Protein AF-A0A936UNF9-F1 (afdb_monomer_lite)

Radius of gyration: 16.76 Å; chains: 1; bounding box: 56×37×36 Å

Structure (mmCIF, N/CA/C/O backbone):
data_AF-A0A936UNF9-F1
#
_entry.id   AF-A0A936UNF9-F1
#
loop_
_atom_site.group_PDB
_atom_site.id
_atom_site.type_symbol
_atom_site.label_atom_id
_atom_site.label_alt_id
_atom_site.label_comp_id
_atom_site.label_asym_id
_atom_site.label_entity_id
_atom_site.label_seq_id
_atom_site.pdbx_PDB_ins_code
_atom_site.Cartn_x
_atom_site.Cartn_y
_atom_site.Cartn_z
_atom_site.occupancy
_atom_site.B_iso_or_equiv
_atom_site.auth_seq_id
_atom_site.auth_comp_id
_atom_site.auth_asym_id
_atom_site.auth_atom_id
_atom_site.pdbx_PDB_model_num
ATOM 1 N N . MET A 1 1 ? -44.607 -16.676 -13.321 1.00 36.47 1 MET A N 1
ATOM 2 C CA . MET A 1 1 ? -43.401 -17.291 -12.731 1.00 36.47 1 MET A CA 1
ATOM 3 C C . MET A 1 1 ? -42.374 -16.184 -12.638 1.00 36.47 1 MET A C 1
ATOM 5 O O . MET A 1 1 ? -42.034 -15.610 -13.661 1.00 36.47 1 MET A O 1
ATOM 9 N N . ASN A 1 2 ? -42.073 -15.765 -11.412 1.00 35.56 2 ASN A N 1
ATOM 10 C CA . ASN A 1 2 ? -41.260 -14.598 -11.092 1.00 35.56 2 ASN A CA 1
ATOM 11 C C . ASN A 1 2 ? -39.885 -15.123 -10.673 1.00 35.56 2 ASN A C 1
ATOM 13 O O . ASN A 1 2 ? -39.757 -15.653 -9.570 1.00 35.56 2 ASN A O 1
ATOM 17 N N . GLU A 1 3 ? -38.903 -15.076 -11.568 1.00 39.69 3 GLU A N 1
ATOM 18 C CA . GLU A 1 3 ? -37.528 -15.398 -11.199 1.00 39.69 3 GLU A CA 1
ATOM 19 C C . GLU A 1 3 ? -36.875 -14.143 -10.625 1.00 39.69 3 GLU A C 1
ATOM 21 O O . GLU A 1 3 ? -36.685 -13.134 -11.303 1.00 39.69 3 GLU A O 1
ATOM 26 N N . ASN A 1 4 ? -36.593 -14.218 -9.325 1.00 41.56 4 ASN A N 1
ATOM 27 C CA . ASN A 1 4 ? -35.860 -13.226 -8.560 1.00 41.56 4 ASN A CA 1
ATOM 28 C C . ASN A 1 4 ? -34.492 -12.979 -9.201 1.00 41.56 4 ASN A C 1
ATOM 30 O O . ASN A 1 4 ? -33.540 -13.731 -8.995 1.00 41.56 4 ASN A O 1
ATOM 34 N N . ASN A 1 5 ? -34.386 -11.880 -9.939 1.00 42.81 5 ASN A N 1
ATOM 35 C CA . ASN A 1 5 ? -33.130 -11.340 -10.440 1.00 42.81 5 ASN A CA 1
ATOM 36 C C . ASN A 1 5 ? -32.371 -10.620 -9.305 1.00 42.81 5 ASN A C 1
ATOM 38 O O . ASN A 1 5 ? -32.138 -9.415 -9.355 1.00 42.81 5 ASN A O 1
ATOM 42 N N . SER A 1 6 ? -32.064 -11.343 -8.223 1.00 43.09 6 SER A N 1
ATOM 43 C CA . SER A 1 6 ? -31.492 -10.789 -6.986 1.00 43.09 6 SER A CA 1
ATOM 44 C C . SER A 1 6 ? -30.060 -11.244 -6.701 1.00 43.09 6 SER A C 1
ATOM 46 O O . SER A 1 6 ? -29.648 -11.207 -5.549 1.00 43.09 6 SER A O 1
ATOM 48 N N . ASN A 1 7 ? -29.290 -11.655 -7.716 1.00 42.62 7 ASN A N 1
ATOM 49 C CA . ASN A 1 7 ? -27.916 -12.147 -7.527 1.00 42.62 7 ASN A CA 1
ATOM 50 C C . ASN A 1 7 ? -26.852 -11.414 -8.363 1.00 42.62 7 ASN A C 1
ATOM 52 O O . ASN A 1 7 ? -25.769 -11.945 -8.576 1.00 42.62 7 ASN A O 1
ATOM 56 N N . PHE A 1 8 ? -27.111 -10.169 -8.776 1.00 36.16 8 PHE A N 1
ATOM 57 C CA . PHE A 1 8 ? -26.072 -9.276 -9.321 1.00 36.16 8 PHE A CA 1
ATOM 58 C C . PHE A 1 8 ? -25.477 -8.308 -8.278 1.00 36.16 8 PHE A C 1
ATOM 60 O O . PHE A 1 8 ? -24.833 -7.331 -8.642 1.00 36.16 8 PHE A O 1
ATOM 67 N N . ASN A 1 9 ? -25.674 -8.580 -6.981 1.00 39.91 9 ASN A N 1
ATOM 68 C CA . ASN A 1 9 ? -25.244 -7.704 -5.880 1.00 39.91 9 ASN A CA 1
ATOM 69 C C . ASN A 1 9 ? -24.173 -8.296 -4.949 1.00 39.91 9 ASN A C 1
ATOM 71 O O . ASN A 1 9 ? -23.918 -7.712 -3.901 1.00 39.91 9 ASN A O 1
ATOM 75 N N . ASN A 1 10 ? -23.514 -9.399 -5.309 1.00 40.56 10 ASN A N 1
ATOM 76 C CA . ASN A 1 10 ? -22.402 -9.915 -4.511 1.00 40.56 10 ASN A CA 1
ATOM 77 C C . ASN A 1 10 ? -21.079 -9.767 -5.263 1.00 40.56 10 ASN A C 1
ATOM 79 O O . ASN A 1 10 ? -20.807 -10.478 -6.223 1.00 40.56 10 ASN A O 1
ATOM 83 N N . GLU A 1 11 ? -20.288 -8.820 -4.755 1.00 38.62 11 GLU A N 1
ATOM 84 C CA . GLU A 1 11 ? -18.844 -8.672 -4.947 1.00 38.62 11 GLU A CA 1
ATOM 85 C C . GLU A 1 11 ? -18.362 -8.108 -6.290 1.00 38.62 11 GLU A C 1
ATOM 87 O O . GLU A 1 11 ? -17.504 -8.662 -6.970 1.00 38.62 11 GLU A O 1
ATOM 92 N N . VAL A 1 12 ? -18.771 -6.871 -6.590 1.00 37.72 12 VAL A N 1
ATOM 93 C CA . VAL A 1 12 ? -17.801 -5.933 -7.177 1.00 37.72 12 VAL A CA 1
ATOM 94 C C . VAL A 1 12 ? -16.849 -5.544 -6.043 1.00 37.72 12 VAL A C 1
ATOM 96 O O . VAL A 1 12 ? -17.107 -4.593 -5.305 1.00 37.72 12 VAL A O 1
ATOM 99 N N . THR A 1 13 ? -15.795 -6.336 -5.833 1.00 42.66 13 THR A N 1
ATOM 100 C CA . THR A 1 13 ? -14.751 -6.066 -4.837 1.00 42.66 13 THR A CA 1
ATOM 101 C C . THR A 1 13 ? -14.080 -4.727 -5.139 1.00 42.66 13 THR A C 1
ATOM 103 O O . THR A 1 13 ? -13.252 -4.601 -6.036 1.00 42.66 13 THR A O 1
ATOM 106 N N . GLU A 1 14 ? -14.534 -3.713 -4.408 1.00 42.53 14 GLU A N 1
ATOM 107 C CA . GLU A 1 14 ? -13.884 -2.472 -3.987 1.00 42.53 14 GLU A CA 1
ATOM 108 C C . GLU A 1 14 ? -12.488 -2.159 -4.555 1.00 42.53 14 GLU A C 1
ATOM 110 O O . GLU A 1 14 ? -11.508 -2.105 -3.823 1.00 42.53 14 GLU A O 1
ATOM 115 N N . ASN A 1 15 ? -12.414 -1.794 -5.831 1.00 42.91 15 ASN A N 1
ATOM 116 C CA . ASN A 1 15 ? -11.310 -0.991 -6.356 1.00 42.91 15 ASN A CA 1
ATOM 117 C C . ASN A 1 15 ? -11.870 0.328 -6.901 1.00 42.91 15 ASN A C 1
ATOM 119 O O . ASN A 1 15 ? -11.923 0.576 -8.104 1.00 42.91 15 ASN A O 1
ATOM 123 N N . ARG A 1 16 ? -12.356 1.187 -5.993 1.00 43.88 16 ARG A N 1
ATOM 124 C CA . ARG A 1 16 ? -12.709 2.576 -6.323 1.00 43.88 16 ARG A CA 1
ATOM 125 C C . ARG A 1 16 ? -11.414 3.388 -6.435 1.00 43.88 16 ARG A C 1
ATOM 127 O O . ARG A 1 16 ? -10.972 4.000 -5.468 1.00 43.88 16 ARG A O 1
ATOM 134 N N . PHE A 1 17 ? -10.805 3.360 -7.618 1.00 50.69 17 PHE A N 1
ATOM 135 C CA . PHE A 1 17 ? -9.666 4.205 -7.969 1.00 50.69 17 PHE A CA 1
ATOM 136 C C . PHE A 1 17 ? -10.108 5.671 -8.056 1.00 50.69 17 PHE A C 1
ATOM 138 O O . PHE A 1 17 ? -10.969 6.019 -8.864 1.00 50.69 17 PHE A O 1
ATOM 145 N N . ILE A 1 18 ? -9.503 6.546 -7.251 1.00 51.00 18 ILE A N 1
ATOM 146 C CA . ILE A 1 18 ? -9.556 7.991 -7.494 1.00 51.00 18 ILE A CA 1
ATOM 147 C C . ILE A 1 18 ? -8.357 8.330 -8.384 1.00 51.00 18 ILE A C 1
ATOM 149 O O . ILE A 1 18 ? -7.226 8.366 -7.903 1.00 51.00 18 ILE A O 1
ATOM 153 N N . TYR A 1 19 ? -8.602 8.563 -9.675 1.00 48.91 19 TYR A N 1
ATOM 154 C CA . TYR A 1 19 ? -7.629 9.191 -10.570 1.00 48.91 19 TYR A CA 1
ATOM 155 C C . TYR A 1 19 ? -7.805 10.708 -10.485 1.00 48.91 19 TYR A C 1
ATOM 157 O O . TYR A 1 19 ? -8.790 11.252 -10.978 1.00 48.91 19 TYR A O 1
ATOM 165 N N . LEU A 1 20 ? -6.852 11.400 -9.864 1.00 49.19 20 LEU A N 1
ATOM 166 C CA . LEU A 1 20 ? -6.743 12.857 -9.947 1.00 49.19 20 LEU A CA 1
ATOM 167 C C . LEU A 1 20 ? -5.461 13.177 -10.710 1.00 49.19 20 LEU A C 1
ATOM 169 O O . LEU A 1 20 ? -4.362 13.085 -10.165 1.00 49.19 20 LEU A O 1
ATOM 173 N N . THR A 1 21 ? -5.595 13.506 -11.993 1.00 49.25 21 THR A N 1
ATOM 174 C CA . THR A 1 21 ? -4.478 13.959 -12.822 1.00 49.25 21 THR A CA 1
ATOM 175 C C . THR A 1 21 ? -4.548 15.472 -12.970 1.00 49.25 21 THR A C 1
ATOM 177 O O . THR A 1 21 ? -5.353 15.982 -13.743 1.00 49.25 21 THR A O 1
ATOM 180 N N . ASN A 1 22 ? -3.660 16.190 -12.287 1.00 45.38 22 ASN A N 1
ATOM 181 C CA . ASN A 1 22 ? -3.337 17.565 -12.658 1.00 45.38 22 ASN A CA 1
ATOM 182 C C . ASN A 1 22 ? -1.948 17.525 -13.306 1.00 45.38 22 ASN A C 1
ATOM 184 O O . ASN A 1 22 ? -0.948 17.554 -12.601 1.00 45.38 22 ASN A O 1
ATOM 188 N N . ASN A 1 23 ? -1.923 17.340 -14.630 1.00 48.91 23 ASN A N 1
ATOM 189 C CA . ASN A 1 23 ? -0.857 17.511 -15.638 1.00 48.91 23 ASN A CA 1
ATOM 190 C C . ASN A 1 23 ? 0.625 17.145 -15.367 1.00 48.91 23 ASN A C 1
ATOM 192 O O . ASN A 1 23 ? 1.400 17.211 -16.315 1.00 48.91 23 ASN A O 1
ATOM 196 N N . THR A 1 24 ? 1.055 16.700 -14.183 1.00 50.16 24 THR A N 1
ATOM 197 C CA . THR A 1 24 ? 2.434 16.216 -13.934 1.00 50.16 24 THR A CA 1
ATOM 198 C C . THR A 1 24 ? 2.565 15.168 -12.825 1.00 50.16 24 THR A C 1
ATOM 200 O O . THR A 1 24 ? 3.592 14.500 -12.754 1.00 50.16 24 THR A O 1
ATOM 203 N N . ASN A 1 25 ? 1.544 14.954 -11.989 1.00 60.91 25 ASN A N 1
ATOM 204 C CA . ASN A 1 25 ? 1.603 13.982 -10.895 1.00 60.91 25 ASN A CA 1
ATOM 205 C C . ASN A 1 25 ? 0.429 13.011 -10.995 1.00 60.91 25 ASN A C 1
ATOM 207 O O . ASN A 1 25 ? -0.696 13.357 -10.643 1.00 60.91 25 ASN A O 1
ATOM 211 N N . THR A 1 26 ? 0.683 11.795 -11.487 1.00 61.06 26 THR A N 1
ATOM 212 C CA . THR A 1 26 ? -0.321 10.725 -11.402 1.00 61.06 26 THR A CA 1
ATOM 213 C C . THR A 1 26 ? -0.480 10.347 -9.938 1.00 61.06 26 THR A C 1
ATOM 215 O O . THR A 1 26 ? 0.505 10.026 -9.273 1.00 61.06 26 THR A O 1
ATOM 218 N N . ILE A 1 27 ? -1.711 10.403 -9.448 1.00 68.75 27 ILE A N 1
ATOM 219 C CA . ILE A 1 27 ? -2.069 10.001 -8.096 1.00 68.75 27 ILE A CA 1
ATOM 220 C C . ILE A 1 27 ? -2.946 8.757 -8.218 1.00 68.75 27 ILE A C 1
ATOM 222 O O . ILE A 1 27 ? -4.021 8.830 -8.808 1.00 68.75 27 ILE A O 1
ATOM 226 N N . ASN A 1 28 ? -2.480 7.625 -7.685 1.00 75.81 28 ASN A N 1
ATOM 227 C CA . ASN A 1 28 ? -3.303 6.422 -7.542 1.00 75.81 28 ASN A CA 1
ATOM 228 C C . ASN A 1 28 ? -3.778 6.325 -6.092 1.00 75.81 28 ASN A C 1
ATOM 230 O O . ASN A 1 28 ? -2.945 6.253 -5.187 1.00 75.81 28 ASN A O 1
ATOM 234 N N . GLY A 1 29 ? -5.093 6.342 -5.879 1.00 80.31 29 GLY A N 1
ATOM 235 C CA . GLY A 1 29 ? -5.712 6.178 -4.563 1.00 80.31 29 GLY A CA 1
ATOM 236 C C . GLY A 1 29 ? -6.250 4.765 -4.343 1.00 80.31 29 GLY A C 1
ATOM 237 O O . GLY A 1 29 ? -6.885 4.199 -5.231 1.00 80.31 29 GLY A O 1
ATOM 238 N N . TYR A 1 30 ? -6.028 4.241 -3.143 1.00 84.88 30 TYR A N 1
ATOM 239 C CA . TYR A 1 30 ? -6.455 2.931 -2.664 1.00 84.88 30 TYR A CA 1
ATOM 240 C C . TYR A 1 30 ? -7.065 3.060 -1.267 1.00 84.88 30 TYR A C 1
ATOM 242 O O . TYR A 1 30 ? -6.763 4.005 -0.537 1.00 84.88 30 TYR A O 1
ATOM 250 N N . PHE A 1 31 ? -7.878 2.082 -0.869 1.00 85.38 31 PHE A N 1
ATOM 251 C CA . PHE A 1 31 ? -8.440 2.007 0.477 1.00 85.38 31 PHE A CA 1
ATOM 252 C C . PHE A 1 31 ? -8.005 0.719 1.166 1.00 85.38 31 PHE A C 1
ATOM 254 O O . PHE A 1 31 ? -8.252 -0.362 0.638 1.00 85.38 31 PHE A O 1
ATOM 2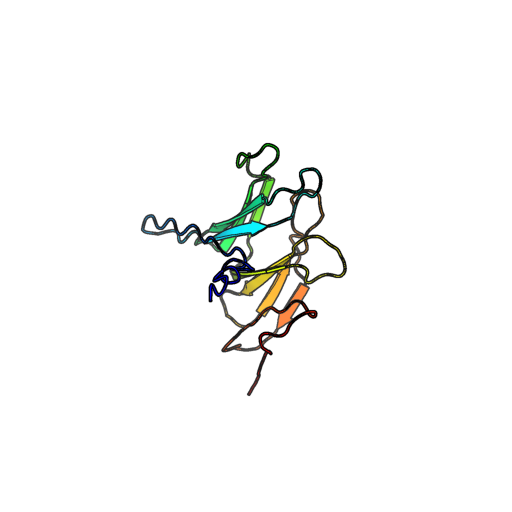61 N N . PHE A 1 32 ? -7.366 0.850 2.329 1.00 85.56 32 PHE A N 1
ATOM 262 C CA . PHE A 1 32 ? -6.762 -0.253 3.071 1.00 85.56 32 PHE A CA 1
ATOM 263 C C . PHE A 1 32 ? -7.375 -0.398 4.464 1.00 85.56 32 PHE A C 1
ATOM 265 O O . PHE A 1 32 ? -7.648 0.599 5.121 1.00 85.56 32 PHE A O 1
ATOM 272 N N . LYS A 1 33 ? -7.458 -1.603 5.013 1.00 86.12 33 LYS A N 1
ATOM 273 C CA . LYS A 1 33 ? -7.694 -1.838 6.442 1.00 86.12 33 LYS A CA 1
ATOM 274 C C . LYS A 1 33 ? -6.363 -1.856 7.213 1.00 86.12 33 LYS A C 1
ATOM 276 O O . LYS A 1 33 ? -5.860 -2.924 7.563 1.00 86.12 33 LYS A O 1
ATOM 281 N N . LEU A 1 34 ? -5.796 -0.673 7.480 1.00 85.94 34 LEU A N 1
ATOM 282 C CA . LEU A 1 34 ? -4.540 -0.523 8.241 1.00 85.94 34 LEU A CA 1
ATOM 283 C C . LEU A 1 34 ? -4.746 -0.216 9.727 1.00 85.94 34 LEU A C 1
ATOM 285 O O . LEU A 1 34 ? -3.862 -0.518 10.528 1.00 85.94 34 LEU A O 1
ATOM 289 N N . ASN A 1 35 ? -5.870 0.395 10.101 1.00 81.56 35 ASN A N 1
ATOM 290 C CA . ASN A 1 35 ? -6.250 0.668 11.485 1.00 81.56 35 ASN A CA 1
ATOM 291 C C . ASN A 1 35 ? -7.526 -0.104 11.849 1.00 81.56 35 ASN A C 1
ATOM 293 O O . ASN A 1 35 ? -8.604 0.180 11.329 1.00 81.56 35 ASN A O 1
ATOM 297 N N . ASP A 1 36 ? -7.430 -1.083 12.746 1.00 74.44 36 ASP A N 1
ATOM 298 C CA . ASP A 1 36 ? -8.576 -1.933 13.097 1.00 74.44 36 ASP A CA 1
ATOM 299 C C . ASP A 1 36 ? -9.525 -1.330 14.124 1.00 74.44 36 ASP A C 1
ATOM 301 O O . ASP A 1 36 ? -10.692 -1.722 14.161 1.00 74.44 36 ASP A O 1
ATOM 305 N N . SER A 1 37 ? -9.058 -0.354 14.903 1.00 76.88 37 SER A N 1
ATOM 306 C CA . SER A 1 37 ? -9.811 0.221 16.021 1.00 76.88 37 SER A CA 1
ATOM 307 C C . SER A 1 37 ? -11.163 0.806 15.607 1.00 76.88 37 SER A C 1
ATOM 309 O O . SER A 1 37 ? -12.065 0.932 16.433 1.00 76.88 37 SER A O 1
ATOM 311 N N . THR A 1 38 ? -11.329 1.145 14.327 1.00 73.94 38 THR A N 1
ATOM 312 C CA . THR A 1 38 ? -12.556 1.732 13.776 1.00 73.94 38 THR A CA 1
ATOM 313 C C . THR A 1 38 ? -13.306 0.802 12.824 1.00 73.94 38 THR A C 1
ATOM 315 O O . THR A 1 38 ? -14.434 1.115 12.445 1.00 73.94 38 THR A O 1
ATOM 318 N N . GLY A 1 39 ? -12.691 -0.306 12.393 1.00 78.25 39 GLY A N 1
ATOM 319 C CA . GLY A 1 39 ? -13.203 -1.170 11.323 1.00 78.25 39 GLY A CA 1
ATOM 320 C C . GLY A 1 39 ? -13.318 -0.495 9.947 1.00 78.25 39 GLY A C 1
ATOM 321 O O . GLY A 1 39 ? -13.878 -1.091 9.028 1.00 78.25 39 GLY A O 1
ATOM 322 N N . ARG A 1 40 ? -12.820 0.738 9.790 1.00 82.19 40 ARG A N 1
ATOM 323 C CA . ARG A 1 40 ? -12.910 1.526 8.554 1.00 82.19 40 ARG A CA 1
ATOM 324 C C . ARG A 1 40 ? -11.644 1.369 7.722 1.00 82.19 40 ARG A C 1
ATOM 326 O O . ARG A 1 40 ? -10.561 1.178 8.264 1.00 82.19 40 ARG A O 1
ATOM 333 N N . LYS A 1 41 ? -11.782 1.500 6.400 1.00 86.56 41 LYS A N 1
ATOM 334 C CA . LYS A 1 41 ? -10.628 1.588 5.503 1.00 86.56 41 LYS A CA 1
ATOM 335 C C . LYS A 1 41 ? -10.031 3.000 5.509 1.00 86.56 41 LYS A C 1
ATOM 337 O O . LYS A 1 41 ? -10.764 3.992 5.448 1.00 86.56 41 LYS A O 1
ATOM 342 N N . ASP A 1 42 ? -8.710 3.056 5.556 1.00 87.69 42 ASP A N 1
ATOM 343 C CA . ASP A 1 42 ? -7.834 4.218 5.451 1.00 87.69 42 ASP A CA 1
ATOM 344 C C . ASP A 1 42 ? -7.502 4.507 3.982 1.00 87.69 42 ASP A C 1
ATOM 346 O O . ASP A 1 42 ? -7.515 3.600 3.151 1.00 87.69 42 ASP A O 1
ATOM 350 N N . ALA A 1 43 ? -7.198 5.760 3.645 1.00 88.44 43 ALA A N 1
ATOM 351 C CA . ALA A 1 43 ? -6.808 6.128 2.287 1.00 88.44 43 ALA A CA 1
ATOM 352 C C . ALA A 1 43 ? -5.289 6.024 2.123 1.00 88.44 43 ALA A C 1
ATOM 354 O O . ALA A 1 43 ? -4.531 6.628 2.879 1.00 88.44 43 ALA A O 1
ATOM 355 N N . VAL A 1 44 ? -4.846 5.294 1.104 1.00 88.88 44 VAL A N 1
ATOM 356 C CA . VAL A 1 44 ? -3.438 5.172 0.724 1.00 88.88 44 VAL A CA 1
ATOM 357 C C . VAL A 1 44 ? -3.269 5.711 -0.682 1.00 88.88 44 VAL A C 1
ATOM 359 O O . VAL A 1 44 ? -3.994 5.342 -1.603 1.00 88.88 44 VAL A O 1
ATOM 362 N N . VAL A 1 45 ? -2.307 6.601 -0.856 1.00 86.44 45 VAL A N 1
ATOM 363 C CA . VAL A 1 45 ? -2.098 7.346 -2.087 1.00 86.44 45 VAL A CA 1
ATOM 364 C C . VAL A 1 45 ? -0.675 7.118 -2.563 1.00 86.44 45 VAL A C 1
ATOM 366 O O . VAL A 1 45 ? 0.258 7.245 -1.786 1.00 86.44 45 VAL A O 1
ATOM 369 N N . THR A 1 46 ? -0.488 6.799 -3.842 1.00 84.94 46 THR A N 1
ATOM 370 C CA . THR A 1 46 ? 0.839 6.819 -4.474 1.00 84.94 46 THR A CA 1
ATOM 371 C C . THR A 1 46 ? 0.946 8.014 -5.407 1.00 84.94 46 THR A C 1
ATOM 373 O O . THR A 1 46 ? 0.126 8.159 -6.315 1.00 84.94 46 THR A O 1
ATOM 376 N N . ARG A 1 47 ? 1.963 8.849 -5.195 1.00 84.31 47 ARG A N 1
ATOM 377 C CA . ARG A 1 47 ? 2.279 10.026 -6.009 1.00 84.31 47 ARG A CA 1
ATOM 378 C C . ARG A 1 47 ? 3.180 9.666 -7.194 1.00 84.31 47 ARG A C 1
ATOM 380 O O . ARG A 1 47 ? 3.875 8.652 -7.191 1.00 84.31 47 ARG A O 1
ATOM 387 N N . GLY A 1 48 ? 3.219 10.545 -8.198 1.00 78.75 48 GLY A N 1
ATOM 388 C CA . GLY A 1 48 ? 4.024 10.360 -9.413 1.00 78.75 48 GLY A CA 1
ATOM 389 C C . GLY A 1 48 ? 5.534 10.243 -9.163 1.00 78.75 48 GLY A C 1
ATOM 390 O O . GLY A 1 48 ? 6.232 9.608 -9.946 1.00 78.75 48 GLY A O 1
ATOM 391 N N . ASN A 1 49 ? 6.028 10.786 -8.047 1.00 83.88 49 ASN A N 1
ATOM 392 C CA . ASN A 1 49 ? 7.415 10.652 -7.590 1.00 83.88 49 ASN A CA 1
ATOM 393 C C . ASN A 1 49 ? 7.715 9.295 -6.908 1.00 83.88 49 ASN A C 1
ATOM 395 O O . ASN A 1 49 ? 8.837 9.083 -6.456 1.00 83.88 49 ASN A O 1
ATOM 399 N N . GLY A 1 50 ? 6.743 8.379 -6.819 1.00 86.44 50 GLY A N 1
ATOM 400 C CA . GLY A 1 50 ? 6.904 7.080 -6.160 1.00 86.44 50 GLY A CA 1
ATOM 401 C C . GLY A 1 50 ? 6.826 7.139 -4.634 1.00 86.44 50 GLY A C 1
ATOM 402 O O . GLY A 1 50 ? 7.235 6.185 -3.972 1.00 86.44 50 GLY A O 1
ATOM 403 N N . GLU A 1 51 ? 6.331 8.241 -4.075 1.00 90.75 51 GLU A N 1
ATOM 404 C CA . GLU A 1 51 ? 6.013 8.375 -2.657 1.00 90.75 51 GLU A CA 1
ATOM 405 C C . GLU A 1 51 ? 4.628 7.791 -2.361 1.00 90.75 51 GLU A C 1
ATOM 407 O O . GLU A 1 51 ? 3.669 8.037 -3.097 1.00 90.75 51 GLU A O 1
ATOM 412 N N . MET A 1 52 ? 4.533 7.004 -1.292 1.00 92.50 52 MET A N 1
ATOM 413 C CA . MET A 1 52 ? 3.284 6.491 -0.748 1.00 92.50 52 MET A CA 1
ATOM 414 C C . MET A 1 52 ? 2.918 7.284 0.502 1.00 92.50 52 MET A C 1
ATOM 416 O O . MET A 1 52 ? 3.725 7.386 1.420 1.00 92.50 52 MET A O 1
ATOM 420 N N . GLU A 1 53 ? 1.684 7.767 0.555 1.00 92.62 53 GLU A N 1
ATOM 421 C CA . GLU A 1 53 ? 1.102 8.499 1.672 1.00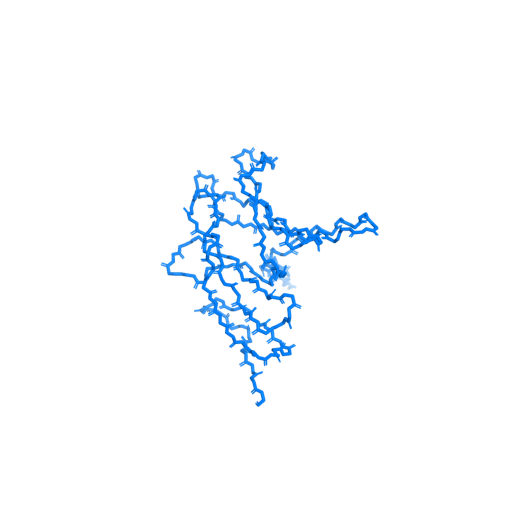 92.62 53 GLU A CA 1
ATOM 422 C C . GLU A 1 53 ? -0.103 7.749 2.237 1.00 92.62 53 GLU A C 1
ATOM 424 O O . GLU A 1 53 ? -0.935 7.240 1.488 1.00 92.62 53 GLU A O 1
ATOM 429 N N . ILE A 1 54 ? -0.222 7.710 3.561 1.00 92.56 54 ILE A N 1
ATOM 430 C CA . ILE A 1 54 ? -1.316 7.046 4.275 1.00 92.56 54 ILE A CA 1
ATOM 431 C C . ILE A 1 54 ? -2.077 8.088 5.086 1.00 92.56 54 ILE A C 1
ATOM 433 O O . ILE A 1 54 ? -1.486 8.788 5.907 1.00 92.56 54 ILE A O 1
ATOM 437 N N . TYR A 1 55 ? -3.389 8.152 4.900 1.00 90.81 55 TYR A N 1
ATOM 438 C CA . TYR A 1 55 ? -4.310 9.044 5.594 1.00 90.81 55 TYR A CA 1
ATOM 439 C C . TYR A 1 55 ? -5.355 8.226 6.349 1.00 90.81 55 TYR A C 1
ATOM 441 O O . TYR A 1 55 ? -6.034 7.377 5.771 1.00 90.81 55 TYR A O 1
ATOM 449 N N . ILE A 1 56 ? -5.510 8.493 7.646 1.00 88.19 56 ILE A N 1
ATOM 450 C CA . ILE A 1 56 ? -6.339 7.651 8.518 1.00 88.19 56 ILE A CA 1
ATOM 451 C C . ILE A 1 56 ? -7.790 8.089 8.511 1.00 88.19 56 ILE A C 1
ATOM 453 O O . ILE A 1 56 ? -8.098 9.261 8.724 1.00 88.19 56 ILE A O 1
ATOM 457 N N . ASN A 1 57 ? -8.685 7.121 8.358 1.00 86.75 57 ASN A N 1
ATOM 458 C CA . ASN A 1 57 ? -10.118 7.307 8.493 1.00 86.75 57 ASN A CA 1
ATOM 459 C C . ASN A 1 57 ? -10.571 6.923 9.907 1.00 86.75 57 ASN A C 1
ATOM 461 O O . ASN A 1 57 ? -11.065 5.822 10.165 1.00 86.75 57 ASN A O 1
ATOM 465 N N . SER A 1 58 ? -10.401 7.845 10.855 1.00 79.88 58 SER A N 1
ATOM 466 C CA . SER A 1 58 ? -10.792 7.590 12.244 1.00 79.88 58 SER A CA 1
ATOM 467 C C . SER A 1 58 ? -12.302 7.724 12.462 1.00 79.88 58 SER A C 1
ATOM 469 O O . SER A 1 58 ? -12.896 6.883 13.128 1.00 79.88 58 SER A O 1
ATOM 471 N N . ASN A 1 59 ? -12.950 8.727 11.859 1.00 80.25 59 ASN A N 1
ATOM 472 C CA . ASN A 1 59 ? -14.335 9.119 12.168 1.00 80.25 59 ASN A CA 1
ATOM 473 C C . ASN A 1 59 ? -15.258 9.239 10.941 1.00 80.25 59 ASN A C 1
ATOM 475 O O . ASN A 1 59 ? -16.209 10.012 10.957 1.00 80.25 59 ASN A O 1
ATOM 479 N N . GLY A 1 60 ? -14.995 8.487 9.870 1.00 77.62 60 GLY A N 1
ATOM 480 C CA . GLY A 1 60 ? -15.774 8.582 8.626 1.00 77.62 60 GLY A CA 1
ATOM 481 C C . GLY A 1 60 ? -15.353 9.746 7.723 1.00 77.62 60 GLY A C 1
ATOM 482 O O . GLY A 1 60 ? -16.000 9.999 6.713 1.00 77.62 60 GLY A O 1
ATOM 483 N N . SER A 1 61 ? -14.262 10.430 8.071 1.00 82.25 61 SER A N 1
ATOM 484 C CA . SER A 1 61 ? -13.597 11.435 7.246 1.00 82.25 61 SER A CA 1
ATOM 485 C C . SER A 1 61 ? -12.119 11.077 7.124 1.00 82.25 61 SER A C 1
ATOM 487 O O . SER A 1 61 ? -11.525 10.571 8.082 1.00 82.25 61 SER A O 1
ATOM 489 N N . ILE A 1 62 ? -11.533 11.340 5.953 1.00 81.62 62 ILE A N 1
ATOM 490 C CA . ILE A 1 62 ? -10.095 11.174 5.730 1.00 81.62 62 ILE A CA 1
ATOM 491 C C . ILE A 1 62 ? -9.365 12.238 6.552 1.00 81.62 62 ILE A C 1
ATOM 493 O O . ILE A 1 62 ? -9.506 13.436 6.312 1.00 81.62 62 ILE A O 1
ATOM 497 N N . GLY A 1 63 ? -8.641 11.781 7.571 1.00 79.62 63 GLY A N 1
ATOM 498 C CA . GLY A 1 63 ? -7.911 12.618 8.512 1.00 79.62 63 GLY A CA 1
ATOM 499 C C . GLY A 1 63 ? -6.549 13.071 7.986 1.00 79.62 63 GLY A C 1
ATOM 500 O O . GLY A 1 63 ? -6.283 13.101 6.786 1.00 79.62 63 GLY A O 1
ATOM 501 N N . SER A 1 64 ? -5.663 13.436 8.912 1.00 83.44 64 SER A N 1
ATOM 502 C CA . SER A 1 64 ? -4.307 13.877 8.588 1.00 83.44 64 SER A CA 1
ATOM 503 C C . SER A 1 64 ? -3.423 12.747 8.049 1.00 83.44 64 SER A C 1
ATOM 505 O O . SER A 1 64 ? -3.661 11.557 8.287 1.00 83.44 64 SER A O 1
ATOM 507 N N . LEU A 1 65 ? -2.362 13.149 7.342 1.00 91.00 65 LEU A N 1
ATOM 508 C CA . LEU A 1 65 ? -1.279 12.267 6.921 1.00 91.00 65 LEU A CA 1
ATOM 509 C C . LEU A 1 65 ? -0.682 11.555 8.145 1.00 91.00 65 LEU A C 1
ATOM 511 O O . LEU A 1 65 ? -0.252 12.191 9.108 1.00 91.00 65 LEU A O 1
ATOM 515 N N . ARG A 1 66 ? -0.652 10.226 8.097 1.00 93.12 66 ARG A N 1
ATOM 516 C CA . ARG A 1 66 ? -0.125 9.345 9.145 1.00 93.12 66 ARG A CA 1
ATOM 517 C C . ARG A 1 66 ? 1.277 8.848 8.842 1.00 93.12 66 ARG A C 1
ATOM 519 O O . ARG A 1 66 ? 2.068 8.673 9.769 1.00 93.12 66 ARG A O 1
ATOM 526 N N . GLN A 1 67 ? 1.567 8.582 7.576 1.00 95.38 67 GLN A N 1
ATOM 527 C CA . GLN A 1 67 ? 2.856 8.069 7.139 1.00 95.38 67 GLN A CA 1
ATOM 528 C C . GLN A 1 67 ? 3.106 8.486 5.693 1.00 95.38 67 GLN A C 1
ATOM 530 O O . GLN A 1 67 ? 2.177 8.462 4.891 1.00 95.38 67 GLN A O 1
ATOM 535 N N . SER A 1 68 ? 4.352 8.837 5.378 1.00 95.25 68 SER A N 1
ATOM 536 C CA . SER A 1 68 ? 4.821 9.006 4.005 1.00 95.25 68 SER A CA 1
ATOM 537 C C . SER A 1 68 ? 6.202 8.386 3.836 1.00 95.25 68 SER A C 1
ATOM 539 O O . SER A 1 68 ? 7.036 8.513 4.737 1.00 95.25 68 SER A O 1
ATOM 541 N N . PHE A 1 69 ? 6.437 7.684 2.728 1.00 96.69 69 PHE A N 1
ATOM 542 C CA . PHE A 1 69 ? 7.746 7.122 2.391 1.00 96.69 69 PHE A CA 1
ATOM 543 C C . PHE A 1 69 ? 7.857 6.748 0.909 1.00 96.69 69 PHE A C 1
ATOM 545 O O . PHE A 1 69 ? 6.868 6.493 0.224 1.00 96.69 69 PHE A O 1
ATOM 552 N N . LEU A 1 70 ? 9.092 6.677 0.410 1.00 95.25 70 LEU A N 1
ATOM 553 C CA . LEU A 1 70 ? 9.369 6.270 -0.966 1.00 95.25 70 LEU A CA 1
ATOM 554 C C . LEU A 1 70 ? 9.204 4.758 -1.143 1.00 95.25 70 LEU A C 1
ATOM 556 O O . LEU A 1 70 ? 9.838 3.959 -0.450 1.00 95.25 70 LEU A O 1
ATOM 560 N N . ILE A 1 71 ? 8.414 4.372 -2.143 1.00 92.25 71 ILE A N 1
ATOM 561 C CA . ILE A 1 71 ? 8.237 2.977 -2.560 1.00 92.25 71 ILE A CA 1
ATOM 562 C C . ILE A 1 71 ? 8.923 2.666 -3.893 1.00 92.25 71 ILE A C 1
ATOM 564 O O . ILE A 1 71 ? 9.197 1.496 -4.183 1.00 92.25 71 ILE A O 1
ATOM 568 N N . ASN A 1 72 ? 9.281 3.696 -4.676 1.00 90.25 72 ASN A N 1
ATOM 569 C CA . ASN A 1 72 ? 9.952 3.580 -5.980 1.00 90.25 72 ASN A CA 1
ATOM 570 C C . ASN A 1 72 ? 9.275 2.530 -6.874 1.00 90.25 72 ASN A C 1
ATOM 572 O O . ASN A 1 72 ? 9.910 1.573 -7.339 1.00 90.25 72 ASN A O 1
ATOM 576 N N . GLY A 1 73 ? 7.960 2.662 -7.009 1.00 86.31 73 GLY A N 1
ATOM 577 C CA . GLY A 1 73 ? 7.104 1.669 -7.629 1.00 86.31 73 GLY A CA 1
ATOM 578 C C . GLY A 1 73 ? 5.644 2.095 -7.645 1.00 86.31 73 GLY A C 1
ATOM 579 O O . GLY A 1 73 ? 5.299 3.208 -7.244 1.00 86.31 73 GLY A O 1
ATOM 580 N N . LYS A 1 74 ? 4.783 1.179 -8.084 1.00 82.00 74 LYS A N 1
ATOM 581 C CA . LYS A 1 74 ? 3.326 1.342 -8.077 1.00 82.00 74 LYS A CA 1
ATOM 582 C C . LYS A 1 74 ? 2.692 0.220 -7.271 1.00 82.00 74 LYS A C 1
ATOM 584 O O . LYS A 1 74 ? 3.094 -0.933 -7.412 1.00 82.00 74 LYS A O 1
ATOM 589 N N . ILE A 1 75 ? 1.702 0.556 -6.447 1.00 83.50 75 ILE A N 1
ATOM 590 C CA . ILE A 1 75 ? 0.843 -0.452 -5.817 1.00 83.50 75 ILE A CA 1
ATOM 591 C C . ILE A 1 75 ? 0.127 -1.212 -6.936 1.00 83.50 75 ILE A C 1
ATOM 593 O O . ILE A 1 75 ? -0.378 -0.593 -7.871 1.00 83.50 75 ILE A O 1
ATOM 597 N N . LEU A 1 76 ? 0.130 -2.539 -6.854 1.00 78.69 76 LEU A N 1
ATOM 598 C CA . LEU A 1 76 ? -0.585 -3.407 -7.786 1.00 78.69 76 LEU A CA 1
ATOM 599 C C . LEU A 1 76 ? -1.873 -3.943 -7.187 1.00 78.69 76 LEU A C 1
ATOM 601 O O . LEU A 1 76 ? -2.877 -4.029 -7.883 1.00 78.69 76 LEU A O 1
ATOM 605 N N . SER A 1 77 ? -1.848 -4.299 -5.905 1.00 78.12 77 SER A N 1
ATOM 606 C CA . SER A 1 77 ? -3.058 -4.615 -5.158 1.00 78.12 77 SER A CA 1
ATOM 607 C C . SER A 1 77 ? -2.773 -4.639 -3.655 1.00 78.12 77 SER A C 1
ATOM 609 O O . SER A 1 77 ? -1.630 -4.520 -3.197 1.00 78.12 77 SER A O 1
ATOM 611 N N . VAL A 1 78 ? -3.865 -4.721 -2.911 1.00 81.81 78 VAL A N 1
ATOM 612 C CA . VAL A 1 78 ? -3.970 -4.618 -1.463 1.00 81.81 78 VAL A CA 1
ATOM 613 C C . VAL A 1 78 ? -4.595 -5.912 -0.964 1.00 81.81 78 VAL A C 1
ATOM 615 O O . VAL A 1 78 ? -5.523 -6.422 -1.590 1.00 81.81 78 VAL A O 1
ATOM 618 N N . GLY A 1 79 ? -4.084 -6.471 0.125 1.00 79.44 79 GLY A N 1
ATOM 619 C CA . GLY A 1 79 ? -4.629 -7.710 0.671 1.00 79.44 79 GLY A CA 1
ATOM 620 C C . GLY A 1 79 ? -3.778 -8.286 1.788 1.00 79.44 79 GLY A C 1
ATOM 621 O O . GLY A 1 79 ? -2.740 -7.739 2.130 1.00 79.44 79 GLY A O 1
ATOM 622 N N . GLN A 1 80 ? -4.217 -9.398 2.365 1.00 84.69 80 GLN A N 1
ATOM 623 C CA . GLN A 1 80 ? -3.477 -10.107 3.414 1.00 84.69 80 GLN A CA 1
ATOM 624 C C . GLN A 1 80 ? -2.378 -10.968 2.770 1.00 84.69 80 GLN A C 1
ATOM 626 O O . GLN A 1 80 ? -2.636 -12.102 2.363 1.00 84.69 80 GLN A O 1
ATOM 631 N N . PHE A 1 81 ? -1.169 -10.420 2.614 1.00 81.56 81 PHE A N 1
ATOM 632 C CA . PHE A 1 81 ? -0.005 -11.135 2.059 1.00 81.56 81 PHE A CA 1
ATOM 633 C C . PHE A 1 81 ? 0.893 -11.726 3.149 1.00 81.56 81 PHE A C 1
ATOM 635 O O . PHE A 1 81 ? 1.727 -12.590 2.877 1.00 81.56 81 PHE A O 1
ATOM 642 N N . SER A 1 82 ? 0.729 -11.259 4.380 1.00 81.50 82 SER A N 1
ATOM 643 C CA . SER A 1 82 ? 1.396 -11.740 5.575 1.00 81.50 82 SER A CA 1
ATOM 644 C C . SER A 1 82 ? 0.463 -12.616 6.420 1.00 81.50 82 SER A C 1
ATOM 646 O O . SER A 1 82 ? -0.728 -12.745 6.152 1.00 81.50 82 SER A O 1
ATOM 648 N N . ASN A 1 83 ? 1.016 -13.274 7.443 1.00 82.62 83 ASN A N 1
ATOM 649 C CA . ASN A 1 83 ? 0.273 -14.214 8.288 1.00 82.62 83 ASN A CA 1
ATOM 650 C C . ASN A 1 83 ? -0.543 -13.514 9.398 1.00 82.62 83 ASN A C 1
ATOM 652 O O . ASN A 1 83 ? -0.620 -14.012 10.521 1.00 82.62 83 ASN A O 1
ATOM 656 N N . ASP A 1 84 ? -1.089 -12.332 9.112 1.00 81.88 84 ASP A N 1
ATOM 657 C CA . ASP A 1 84 ? -1.997 -11.614 10.002 1.00 81.88 84 ASP A CA 1
ATOM 658 C C . ASP A 1 84 ? -3.260 -11.135 9.271 1.00 81.88 84 ASP A C 1
ATOM 660 O O . ASP A 1 84 ? -3.520 -11.489 8.122 1.00 81.88 84 ASP A O 1
ATOM 664 N N . THR A 1 85 ? -4.125 -10.422 9.992 1.00 82.31 85 THR A N 1
ATOM 665 C CA . THR A 1 85 ? -5.432 -9.996 9.483 1.00 82.31 85 THR A CA 1
ATOM 666 C C . THR A 1 85 ? -5.430 -8.599 8.866 1.00 82.31 85 THR A C 1
ATOM 668 O O . THR A 1 85 ? -6.491 -8.153 8.415 1.00 82.31 85 THR A O 1
ATOM 671 N N . TYR A 1 86 ? -4.301 -7.891 8.885 1.00 85.56 86 TYR A N 1
ATOM 672 C CA . TYR A 1 86 ? -4.195 -6.528 8.373 1.00 85.56 86 TYR A CA 1
ATOM 673 C C . TYR A 1 86 ? -3.846 -6.551 6.890 1.00 85.56 86 TYR A C 1
ATOM 675 O O . TYR A 1 86 ? -3.225 -7.482 6.385 1.00 85.56 86 TYR A O 1
ATOM 683 N N . GLU A 1 87 ? -4.318 -5.543 6.164 1.00 88.62 87 GLU A N 1
ATOM 684 C CA . GLU A 1 87 ? -4.020 -5.454 4.741 1.00 88.62 87 GLU A CA 1
ATOM 685 C C . GLU A 1 87 ? -2.598 -4.922 4.520 1.00 88.62 87 GLU A C 1
ATOM 687 O O . GLU A 1 87 ? -2.167 -3.940 5.126 1.00 88.62 87 GLU A O 1
ATOM 692 N N . ASP A 1 88 ? -1.895 -5.573 3.606 1.00 89.62 88 ASP A N 1
ATOM 693 C CA . ASP A 1 88 ? -0.551 -5.273 3.143 1.00 89.62 88 ASP A CA 1
ATOM 694 C C . ASP A 1 88 ? -0.613 -4.644 1.737 1.00 89.62 88 ASP A C 1
ATOM 696 O O . ASP A 1 88 ? -1.573 -4.845 0.983 1.00 89.62 88 ASP A O 1
ATOM 700 N N . ALA A 1 89 ? 0.434 -3.915 1.338 1.00 89.44 89 ALA A N 1
ATOM 701 C CA . ALA A 1 89 ? 0.584 -3.429 -0.037 1.00 89.44 89 ALA A CA 1
ATOM 702 C C . ALA A 1 89 ? 1.545 -4.318 -0.826 1.00 89.44 89 ALA A C 1
ATOM 704 O O . ALA A 1 89 ? 2.708 -4.457 -0.439 1.00 89.44 89 ALA A O 1
ATOM 705 N N . ALA A 1 90 ? 1.123 -4.804 -1.992 1.00 87.69 90 ALA A N 1
ATOM 706 C CA . ALA A 1 90 ? 2.062 -5.295 -2.992 1.00 87.69 90 ALA A CA 1
ATOM 707 C C . ALA A 1 90 ? 2.386 -4.197 -4.000 1.00 87.69 90 ALA A C 1
ATOM 709 O O . ALA A 1 90 ? 1.499 -3.578 -4.590 1.00 87.69 90 ALA A O 1
ATOM 710 N N . VAL A 1 91 ? 3.675 -3.979 -4.220 1.00 88.00 91 VAL A N 1
ATOM 711 C CA . VAL A 1 91 ? 4.211 -2.918 -5.065 1.00 88.00 91 VAL A CA 1
ATOM 712 C C . VAL A 1 91 ? 5.139 -3.528 -6.104 1.00 88.00 91 VAL A C 1
ATOM 714 O O . VAL A 1 91 ? 6.050 -4.277 -5.757 1.00 88.00 91 VAL A O 1
ATOM 717 N N . LEU A 1 92 ? 4.958 -3.157 -7.367 1.00 85.06 92 LEU A N 1
ATOM 718 C CA . LEU A 1 92 ? 5.936 -3.424 -8.418 1.00 85.06 92 LEU A CA 1
ATOM 719 C C . LEU A 1 92 ? 6.950 -2.289 -8.462 1.00 85.06 92 LEU A C 1
ATOM 721 O O . LEU A 1 92 ? 6.558 -1.120 -8.467 1.00 85.06 92 LEU A O 1
ATOM 725 N N . SER A 1 93 ? 8.242 -2.610 -8.498 1.00 87.62 93 SER A N 1
ATOM 726 C CA . SER A 1 93 ? 9.286 -1.608 -8.710 1.00 87.62 93 SER A CA 1
ATOM 727 C C . SER A 1 93 ? 9.095 -0.875 -10.040 1.00 87.62 93 SER A C 1
ATOM 729 O O . SER A 1 93 ? 8.544 -1.416 -10.993 1.00 87.62 93 SER A O 1
ATOM 731 N N . ASN A 1 94 ? 9.620 0.347 -10.138 1.00 84.56 94 ASN A N 1
ATOM 732 C CA . ASN A 1 94 ? 9.620 1.094 -11.402 1.00 84.56 94 ASN A CA 1
ATOM 733 C C . ASN A 1 94 ? 10.353 0.364 -12.542 1.00 84.56 94 ASN A C 1
ATOM 735 O O . ASN A 1 94 ? 10.032 0.596 -13.701 1.00 84.56 94 ASN A O 1
ATOM 739 N N . SER A 1 95 ? 11.322 -0.502 -12.218 1.00 86.12 95 SER A N 1
ATOM 740 C CA . SER A 1 95 ? 11.995 -1.353 -13.207 1.00 86.12 95 SER A CA 1
ATOM 741 C C . SER A 1 95 ? 11.126 -2.510 -13.704 1.00 86.12 95 SER A C 1
ATOM 743 O O . SER A 1 95 ? 11.439 -3.091 -14.730 1.00 86.12 95 SER A O 1
ATOM 745 N N . GLY A 1 96 ? 10.059 -2.866 -12.985 1.00 80.62 96 GLY A N 1
ATOM 746 C CA . GLY A 1 96 ? 9.245 -4.049 -13.261 1.00 80.62 96 GLY A CA 1
ATOM 747 C C . GLY A 1 96 ? 9.795 -5.342 -12.652 1.00 80.62 96 GLY A C 1
ATOM 748 O O . GLY A 1 96 ? 9.036 -6.273 -12.442 1.00 80.62 96 GLY A O 1
ATOM 749 N N . ASP A 1 97 ? 11.073 -5.410 -12.283 1.00 84.44 97 ASP A N 1
ATOM 750 C CA . ASP A 1 97 ? 11.725 -6.688 -11.939 1.00 84.44 97 ASP A CA 1
ATOM 751 C C . ASP A 1 97 ? 11.553 -7.162 -10.496 1.00 84.44 97 ASP A C 1
ATOM 753 O O . ASP A 1 97 ? 11.986 -8.264 -10.150 1.00 84.44 97 ASP A O 1
ATOM 757 N N . THR A 1 98 ? 10.971 -6.344 -9.622 1.00 86.88 98 THR A N 1
ATOM 758 C CA . THR A 1 98 ? 10.865 -6.669 -8.198 1.00 86.88 98 THR A CA 1
ATOM 759 C C . THR A 1 98 ? 9.461 -6.413 -7.685 1.00 86.88 98 THR A C 1
ATOM 761 O O . THR A 1 98 ? 8.959 -5.289 -7.754 1.00 86.88 98 THR A O 1
ATOM 764 N N . VAL A 1 99 ? 8.872 -7.433 -7.065 1.00 87.94 99 VAL A N 1
ATOM 765 C CA . VAL A 1 99 ? 7.683 -7.283 -6.224 1.00 87.94 99 VAL A CA 1
ATOM 766 C C . VAL A 1 99 ? 8.125 -7.030 -4.789 1.00 87.94 99 VAL A C 1
ATOM 768 O O . VAL A 1 99 ? 8.991 -7.723 -4.250 1.00 87.94 99 VAL A O 1
ATOM 771 N N . LYS A 1 100 ? 7.531 -6.015 -4.169 1.00 91.62 100 LYS A N 1
ATOM 772 C CA . LYS A 1 100 ? 7.754 -5.609 -2.783 1.00 91.62 100 LYS A CA 1
ATOM 773 C C . LYS A 1 100 ? 6.451 -5.774 -2.010 1.00 91.62 100 LYS A C 1
ATOM 775 O O . LYS A 1 100 ? 5.435 -5.245 -2.449 1.00 91.62 100 LYS A O 1
ATOM 780 N N . ILE A 1 101 ? 6.485 -6.452 -0.869 1.00 92.12 101 ILE A N 1
ATOM 781 C CA . ILE A 1 101 ? 5.347 -6.537 0.054 1.00 92.12 101 ILE A CA 1
ATOM 782 C C . ILE A 1 101 ? 5.643 -5.662 1.270 1.00 92.12 101 ILE A C 1
ATOM 784 O O . ILE A 1 101 ? 6.571 -5.951 2.027 1.00 92.12 101 ILE A O 1
ATOM 788 N N . TYR A 1 102 ? 4.872 -4.590 1.436 1.00 94.56 102 TYR A N 1
ATOM 789 C CA . TYR A 1 102 ? 4.910 -3.713 2.604 1.00 94.56 102 TYR A CA 1
ATOM 790 C C . TYR A 1 102 ? 3.825 -4.153 3.581 1.00 94.56 102 TYR A C 1
ATOM 792 O O . TYR A 1 102 ? 2.645 -4.146 3.232 1.00 94.56 102 TYR A O 1
ATOM 800 N N . LYS A 1 103 ? 4.238 -4.557 4.781 1.00 93.31 103 LYS A N 1
ATOM 801 C CA . LYS A 1 103 ? 3.365 -5.199 5.761 1.00 93.31 103 LYS A CA 1
ATOM 802 C C . LYS A 1 103 ? 2.544 -4.184 6.573 1.00 93.31 103 LYS A C 1
ATOM 804 O O . LYS A 1 103 ? 3.116 -3.199 7.023 1.00 93.31 103 LYS A O 1
ATOM 809 N N . GLY A 1 104 ? 1.260 -4.428 6.824 1.00 92.50 104 GLY A N 1
ATOM 810 C CA . GLY A 1 104 ? 0.419 -3.649 7.741 1.00 92.50 104 GLY A CA 1
ATOM 811 C C . GLY A 1 104 ? 0.675 -3.950 9.224 1.00 92.50 104 GLY A C 1
ATOM 812 O O . GLY A 1 104 ? 0.948 -5.083 9.611 1.00 92.50 104 GLY A O 1
ATOM 813 N N . PHE A 1 105 ? 0.575 -2.929 10.085 1.00 89.12 105 PHE A N 1
ATOM 814 C CA . PHE A 1 105 ? 0.845 -3.049 11.532 1.00 89.12 105 PHE A CA 1
ATOM 815 C C . PHE A 1 105 ? -0.355 -2.785 12.451 1.00 89.12 105 PHE A C 1
ATOM 817 O O . PHE A 1 105 ? -0.149 -2.500 13.631 1.00 89.12 105 PHE A O 1
ATOM 824 N N . ALA A 1 106 ? -1.594 -2.821 11.953 1.00 86.38 106 ALA A N 1
ATOM 825 C CA . ALA A 1 106 ? -2.818 -2.541 12.732 1.00 86.38 106 ALA A CA 1
ATOM 826 C C . ALA A 1 106 ? -2.979 -1.120 13.290 1.00 86.38 106 ALA A C 1
ATOM 828 O O . ALA A 1 106 ? -4.027 -0.767 13.817 1.00 86.38 106 ALA A O 1
ATOM 829 N N . ASN A 1 107 ? -1.939 -0.296 13.224 1.00 89.31 107 ASN A N 1
ATOM 830 C CA . ASN A 1 107 ? -1.889 1.028 13.833 1.00 89.31 107 ASN A CA 1
ATOM 831 C C . ASN A 1 107 ? -1.981 2.147 12.785 1.00 89.31 107 ASN A C 1
ATOM 833 O O . ASN A 1 107 ? -1.566 3.286 13.038 1.00 89.31 107 ASN A O 1
ATOM 837 N N . GLY A 1 108 ? -2.496 1.826 11.595 1.00 89.62 108 GLY A N 1
ATOM 838 C CA . GLY A 1 108 ? -2.582 2.759 10.480 1.00 89.62 108 GLY A CA 1
ATOM 839 C C . GLY A 1 108 ? -1.252 2.997 9.759 1.00 89.62 108 GLY A C 1
ATOM 840 O O . GLY A 1 108 ? -1.089 4.030 9.114 1.00 89.62 108 GLY A O 1
ATOM 841 N N . LYS A 1 109 ? -0.267 2.108 9.920 1.00 93.44 109 LYS A N 1
ATOM 842 C CA . LYS A 1 109 ? 1.038 2.199 9.254 1.00 93.44 109 LYS A CA 1
ATOM 843 C C . LYS A 1 109 ? 1.365 0.921 8.496 1.00 93.44 109 LYS A C 1
ATOM 845 O O . LYS A 1 109 ? 0.882 -0.160 8.841 1.00 93.44 109 LYS A O 1
ATOM 850 N N . LEU A 1 110 ? 2.249 1.082 7.521 1.00 94.75 110 LEU A 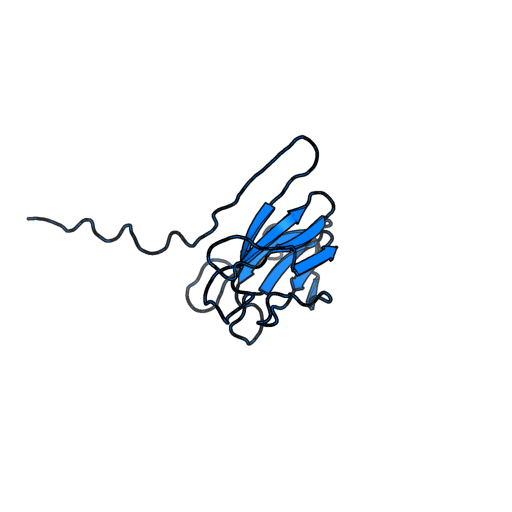N 1
ATOM 851 C CA . LEU A 1 110 ? 2.970 0.013 6.849 1.00 94.75 110 LEU A CA 1
ATOM 852 C C . LEU A 1 110 ? 4.419 -0.045 7.355 1.00 94.75 110 LEU A C 1
ATOM 854 O O . LEU A 1 110 ? 5.001 0.976 7.740 1.00 94.75 110 LEU A O 1
ATOM 858 N N . ASP A 1 111 ? 5.022 -1.228 7.308 1.00 94.94 111 ASP A N 1
ATOM 859 C CA . 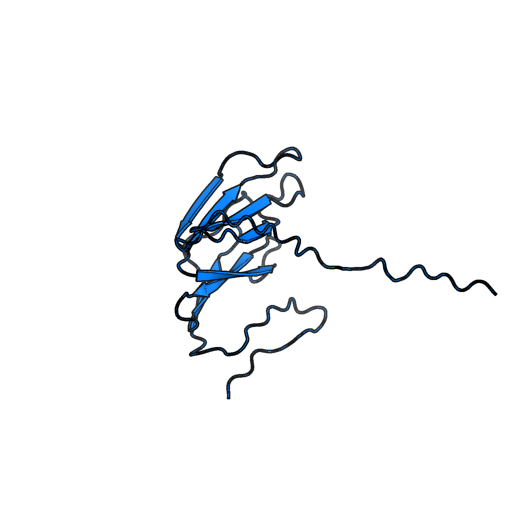ASP A 1 111 ? 6.472 -1.387 7.360 1.00 94.94 111 ASP A CA 1
ATOM 860 C C . ASP A 1 111 ? 7.101 -0.590 6.216 1.00 94.94 111 ASP A C 1
ATOM 862 O O . ASP A 1 111 ? 6.571 -0.581 5.112 1.00 94.94 111 ASP A O 1
ATOM 866 N N . THR A 1 112 ? 8.215 0.095 6.460 1.00 95.25 112 THR A N 1
ATOM 867 C CA . THR A 1 112 ? 8.962 0.808 5.412 1.00 95.25 112 THR A CA 1
ATOM 868 C C . THR A 1 112 ? 10.033 -0.074 4.773 1.00 95.25 112 THR A C 1
ATOM 870 O O . THR A 1 112 ? 10.592 0.282 3.730 1.00 95.25 112 THR A O 1
ATOM 873 N N . VAL A 1 113 ? 10.300 -1.245 5.356 1.00 94.56 113 VAL A N 1
ATOM 874 C CA . VAL A 1 113 ? 11.221 -2.255 4.842 1.00 94.56 113 VAL A CA 1
ATOM 875 C C . VAL A 1 113 ? 10.406 -3.428 4.287 1.00 94.56 113 VAL A C 1
ATOM 877 O O . VAL A 1 113 ? 9.977 -4.296 5.039 1.00 94.56 113 VAL A O 1
ATOM 880 N N . PRO A 1 114 ? 10.188 -3.504 2.963 1.00 93.44 114 PRO A N 1
ATOM 881 C CA . PRO A 1 114 ? 9.358 -4.555 2.397 1.00 93.44 114 PRO A CA 1
ATOM 882 C C . PRO A 1 114 ? 10.113 -5.879 2.286 1.00 93.44 114 PRO A C 1
ATOM 884 O O . PRO A 1 114 ? 11.329 -5.904 2.044 1.00 93.44 114 PRO A O 1
ATOM 887 N N . TYR A 1 115 ? 9.364 -6.981 2.306 1.00 90.25 115 TYR A N 1
ATOM 888 C CA . TYR A 1 115 ? 9.838 -8.233 1.723 1.00 90.25 115 TYR A CA 1
ATOM 889 C C . TYR A 1 115 ? 9.984 -8.054 0.207 1.00 90.25 115 TYR A C 1
ATOM 891 O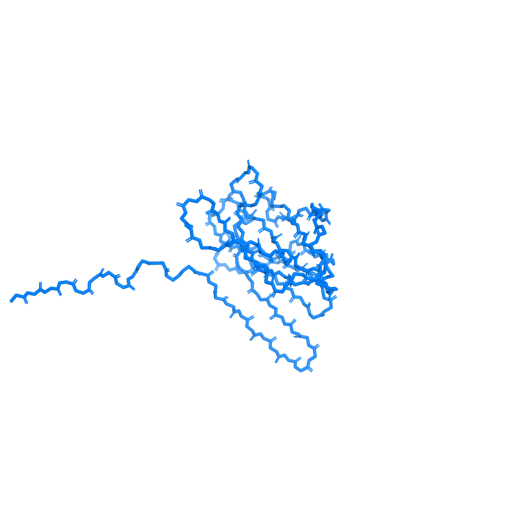 O . TYR A 1 115 ? 9.130 -7.435 -0.428 1.00 90.25 115 TYR A O 1
ATOM 899 N N . ARG A 1 116 ? 11.072 -8.557 -0.382 1.00 89.69 116 ARG A N 1
ATOM 900 C CA . ARG A 1 116 ? 11.387 -8.368 -1.805 1.00 89.69 116 ARG A CA 1
ATOM 901 C C . ARG A 1 116 ? 11.514 -9.711 -2.497 1.00 89.69 116 ARG A C 1
ATOM 903 O O . ARG A 1 116 ? 12.237 -10.581 -2.020 1.00 89.69 116 ARG A O 1
ATOM 910 N N . HIS A 1 117 ? 10.875 -9.830 -3.651 1.00 85.38 117 HIS A N 1
ATOM 911 C CA . HIS A 1 117 ? 11.022 -10.971 -4.535 1.00 85.38 117 HIS A CA 1
ATOM 912 C C . HIS A 1 117 ? 11.377 -10.489 -5.942 1.00 85.38 117 HIS A C 1
ATOM 914 O O . HIS A 1 117 ? 10.664 -9.667 -6.524 1.00 85.38 117 HIS A O 1
ATOM 920 N N . ASN A 1 118 ? 12.499 -10.978 -6.470 1.00 84.31 118 ASN A N 1
ATOM 921 C CA . ASN A 1 118 ? 12.909 -10.695 -7.839 1.00 84.31 118 ASN A CA 1
ATOM 922 C C . ASN A 1 118 ? 12.121 -11.601 -8.778 1.00 84.31 118 ASN A C 1
ATOM 924 O O . ASN A 1 118 ? 12.169 -12.820 -8.652 1.00 84.31 118 ASN A O 1
ATOM 928 N N . VAL A 1 119 ? 11.405 -10.979 -9.701 1.00 74.62 119 VAL A N 1
ATOM 929 C CA . VAL A 1 119 ? 10.493 -11.629 -10.643 1.00 74.62 119 VAL A CA 1
ATOM 930 C C . VAL A 1 119 ? 10.985 -11.544 -12.089 1.00 74.62 119 VAL A C 1
ATOM 932 O O . VAL A 1 119 ? 10.361 -12.152 -12.942 1.00 74.62 119 VAL A O 1
ATOM 935 N N . ASN A 1 120 ? 12.109 -10.850 -12.344 1.00 70.38 120 ASN A N 1
ATOM 936 C CA . ASN A 1 120 ? 12.815 -10.752 -13.633 1.00 70.38 120 ASN A CA 1
ATOM 937 C C . ASN A 1 120 ? 11.874 -10.573 -14.839 1.00 70.38 120 ASN A C 1
ATOM 939 O O . ASN A 1 120 ? 11.552 -11.536 -15.530 1.00 70.38 120 ASN A O 1
ATOM 943 N N . ASN A 1 121 ? 11.488 -9.327 -15.123 1.00 61.59 121 ASN A N 1
ATOM 944 C CA . ASN A 1 121 ? 10.609 -8.956 -16.232 1.00 61.59 121 ASN A CA 1
ATOM 945 C C . ASN A 1 121 ? 9.242 -9.692 -16.257 1.00 61.59 121 ASN A C 1
ATOM 947 O O . ASN A 1 121 ? 8.899 -10.360 -17.237 1.00 61.59 121 ASN A O 1
ATOM 951 N N . PRO A 1 122 ? 8.433 -9.585 -15.186 1.00 57.56 122 PRO A N 1
ATOM 952 C CA . PRO A 1 122 ? 7.105 -10.175 -15.142 1.00 57.56 122 PRO A CA 1
ATOM 953 C C . PRO A 1 122 ? 6.193 -9.461 -16.145 1.00 57.56 122 PRO A C 1
ATOM 955 O O . PRO A 1 122 ? 5.858 -8.288 -15.987 1.00 57.56 122 PRO A O 1
ATOM 958 N N . TYR A 1 123 ? 5.723 -10.178 -17.161 1.00 50.34 123 TYR A N 1
ATOM 959 C CA . TYR A 1 123 ? 4.728 -9.625 -18.084 1.00 50.34 123 TYR A CA 1
ATOM 960 C C . TYR A 1 123 ? 3.359 -9.438 -17.415 1.00 50.34 123 TYR A C 1
ATOM 962 O O . TYR A 1 123 ? 2.578 -8.602 -17.857 1.00 50.34 123 TYR A O 1
ATOM 970 N N . ASN A 1 124 ? 3.074 -10.185 -16.339 1.00 47.56 124 ASN A N 1
ATOM 971 C CA . ASN A 1 124 ? 1.833 -10.103 -15.571 1.00 47.56 124 ASN A CA 1
ATOM 972 C C . ASN A 1 124 ? 2.095 -10.436 -14.091 1.00 47.56 124 ASN A C 1
ATOM 974 O O . ASN A 1 124 ? 2.671 -11.482 -13.793 1.00 47.56 124 ASN A O 1
ATOM 978 N N . LEU A 1 125 ? 1.632 -9.594 -13.159 1.00 49.59 125 LEU A N 1
ATOM 979 C CA . LEU A 1 125 ? 1.528 -9.948 -11.738 1.00 49.59 125 LEU A CA 1
ATOM 980 C C . LEU A 1 125 ? 0.052 -10.005 -11.352 1.00 49.59 125 LEU A C 1
ATOM 982 O O . LEU A 1 125 ? -0.677 -9.031 -11.528 1.00 49.59 125 LEU A O 1
ATOM 986 N N . CYS A 1 126 ? -0.369 -11.134 -10.793 1.00 48.75 126 CYS A N 1
ATOM 987 C CA . CYS A 1 126 ? -1.694 -11.303 -10.220 1.00 48.75 126 CYS A CA 1
ATOM 988 C C . CYS A 1 126 ? -1.557 -11.560 -8.716 1.00 48.75 126 CYS A C 1
ATOM 990 O O . CYS A 1 126 ? -0.673 -12.308 -8.296 1.00 48.75 126 CYS A O 1
ATOM 992 N N . LEU A 1 127 ? -2.400 -10.916 -7.909 1.00 47.97 127 LEU A N 1
ATOM 993 C CA . LEU A 1 127 ? -2.483 -11.145 -6.470 1.00 47.97 127 LEU A CA 1
ATOM 994 C C . LEU A 1 127 ? -3.746 -11.950 -6.180 1.00 47.97 127 LEU A C 1
ATOM 996 O O . LEU A 1 127 ? -4.835 -11.534 -6.563 1.00 47.97 127 LEU A O 1
ATOM 1000 N N . ALA A 1 128 ? -3.595 -13.078 -5.486 1.00 43.91 128 ALA A N 1
ATOM 1001 C CA . ALA A 1 128 ? -4.706 -13.926 -5.075 1.00 43.91 128 ALA A CA 1
ATOM 1002 C C . ALA A 1 128 ? -4.597 -14.272 -3.584 1.00 43.91 128 ALA A C 1
ATOM 1004 O O . ALA A 1 128 ? -3.538 -14.667 -3.096 1.00 43.91 128 ALA A O 1
ATOM 1005 N N . GLN A 1 129 ? -5.714 -14.148 -2.869 1.00 44.91 129 GLN A N 1
ATOM 1006 C CA . GLN A 1 129 ? -5.912 -14.676 -1.520 1.00 44.91 129 GLN A CA 1
ATOM 1007 C C . GLN A 1 129 ? -6.428 -16.117 -1.678 1.00 44.91 129 GLN A C 1
ATOM 1009 O O . GLN A 1 129 ? -7.442 -16.338 -2.339 1.00 44.91 129 GLN A O 1
ATOM 1014 N N . PHE A 1 130 ? -5.730 -17.121 -1.134 1.00 39.78 130 PHE A N 1
ATOM 1015 C CA . PHE A 1 130 ? -6.017 -18.552 -1.362 1.00 39.78 130 PHE A CA 1
ATOM 1016 C C . PHE A 1 130 ? -7.311 -19.057 -0.681 1.00 39.78 130 PHE A C 1
ATOM 1018 O O . PHE A 1 130 ? -7.271 -19.947 0.168 1.00 39.78 130 PHE A O 1
ATOM 1025 N N . LYS A 1 131 ? -8.479 -18.523 -1.059 1.00 39.25 131 LYS A N 1
ATOM 1026 C CA . LYS A 1 131 ? -9.790 -19.148 -0.794 1.00 39.25 131 LYS A CA 1
ATOM 1027 C C . LYS A 1 131 ? -10.735 -19.196 -1.999 1.00 39.25 131 LYS A C 1
ATOM 1029 O O . LYS A 1 131 ? -11.606 -20.057 -2.008 1.00 39.25 131 LYS A O 1
ATOM 1034 N N . GLN A 1 132 ? -10.529 -18.391 -3.041 1.00 33.69 132 GLN A N 1
ATOM 1035 C CA . GLN A 1 132 ? -11.191 -18.573 -4.338 1.00 33.69 132 GLN A CA 1
ATOM 1036 C C . GLN A 1 132 ? -10.270 -18.078 -5.458 1.00 33.69 132 GLN A C 1
ATOM 1038 O O . GLN A 1 132 ? -9.653 -17.023 -5.356 1.00 33.69 132 GLN A O 1
ATOM 1043 N N . LEU A 1 133 ? -10.102 -18.926 -6.473 1.00 33.69 133 LEU A N 1
ATOM 1044 C CA . LEU A 1 133 ? -9.134 -18.793 -7.559 1.00 33.69 133 LEU A CA 1
ATOM 1045 C C . LEU A 1 133 ? -9.375 -17.509 -8.363 1.00 33.69 133 LEU A C 1
ATOM 1047 O O . LEU A 1 133 ? -10.491 -17.339 -8.826 1.00 33.69 133 LEU A O 1
ATOM 1051 N N . HIS A 1 134 ? -8.327 -16.723 -8.636 1.00 38.78 134 HIS A N 1
ATOM 1052 C CA . HIS A 1 134 ? -8.090 -16.086 -9.939 1.00 38.78 134 HIS A CA 1
ATOM 1053 C C . HIS A 1 134 ? -6.579 -15.790 -10.117 1.00 38.78 134 HIS A C 1
ATOM 1055 O O . HIS A 1 134 ? -6.035 -14.878 -9.509 1.00 38.78 134 HIS A O 1
ATOM 1061 N N . CYS A 1 135 ? -5.954 -16.597 -10.988 1.00 44.00 135 CYS A N 1
ATOM 1062 C CA . CYS A 1 135 ? -4.659 -16.466 -11.686 1.00 44.00 135 CYS A CA 1
ATOM 1063 C C . CYS A 1 135 ? -3.304 -16.609 -10.949 1.00 44.00 135 CYS A C 1
ATOM 1065 O O . CYS A 1 135 ? -3.110 -16.240 -9.796 1.00 44.00 135 CYS A O 1
ATOM 1067 N N . ALA A 1 136 ? -2.353 -17.178 -11.707 1.00 39.88 136 ALA A N 1
ATOM 1068 C CA . ALA A 1 136 ? -1.000 -17.587 -11.333 1.00 39.88 136 ALA A CA 1
ATOM 1069 C C . ALA A 1 136 ? 0.067 -16.732 -12.046 1.00 39.88 13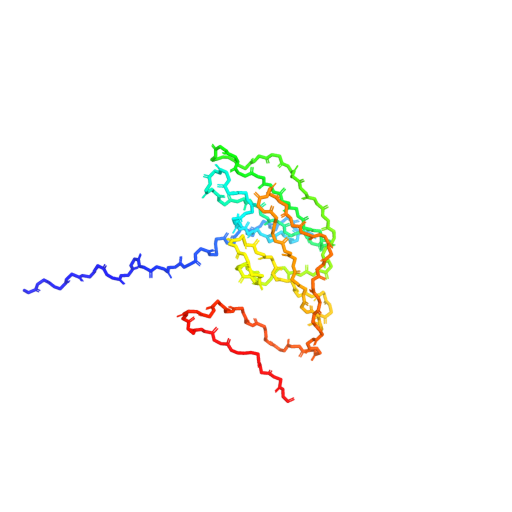6 ALA A C 1
ATOM 1071 O O . ALA A 1 136 ? -0.161 -16.240 -13.151 1.00 39.88 136 ALA A O 1
ATOM 1072 N N . ILE A 1 137 ? 1.245 -16.595 -11.430 1.00 48.38 137 ILE A N 1
ATOM 1073 C CA . ILE A 1 137 ? 2.444 -16.032 -12.069 1.00 48.38 137 ILE A CA 1
ATOM 1074 C C . ILE A 1 137 ? 2.988 -17.085 -13.039 1.00 48.38 137 ILE A C 1
ATOM 1076 O O . ILE A 1 137 ? 3.271 -18.210 -12.628 1.00 48.38 137 ILE A O 1
ATOM 1080 N N . CYS A 1 138 ? 3.127 -16.732 -14.315 1.00 35.81 138 CYS A N 1
ATOM 1081 C CA . CYS A 1 138 ? 3.738 -17.591 -15.322 1.00 35.81 138 CYS A CA 1
ATOM 1082 C C . CYS A 1 138 ? 5.023 -16.922 -15.812 1.00 35.81 138 CYS A C 1
ATOM 1084 O O . CYS A 1 138 ? 4.971 -15.852 -16.419 1.00 35.81 138 CYS A O 1
ATOM 1086 N N . ASN A 1 139 ? 6.158 -17.549 -15.512 1.00 43.06 139 ASN A N 1
ATOM 1087 C CA . ASN A 1 139 ? 7.430 -17.248 -16.157 1.00 43.06 139 ASN A CA 1
ATOM 1088 C C . ASN A 1 139 ? 7.544 -18.162 -17.383 1.00 43.06 139 ASN A C 1
ATOM 1090 O O . ASN A 1 139 ? 7.165 -19.332 -17.292 1.00 43.06 139 ASN A O 1
ATOM 1094 N N . SER A 1 140 ? 8.028 -17.631 -18.507 1.00 42.56 140 SER A N 1
ATOM 1095 C CA . SER A 1 140 ? 8.403 -18.440 -19.676 1.00 42.56 140 SER A CA 1
ATOM 1096 C C . SER A 1 140 ? 9.608 -19.321 -19.380 1.00 42.56 140 SER A C 1
ATOM 1098 O O . SER A 1 140 ? 10.563 -18.761 -18.788 1.00 42.56 140 SER A O 1
#

pLDDT: mean 72.38, std 20.39, range [33.69, 96.69]

Sequence (140 aa):
MNENNSNFNNEVTENRFIYLTNNTNTINGYFFKLNDSTGRKDAVVTRGNGEMEIYINSNGSIGSLRQSFLINGKILSVGQFSNDTYEDAAVLSNSGDTVKIYKGFANGKLDTVPYRHNVNNPYNLCLAQFKQLHCAICNS

Foldseek 3Di:
DDDPPPPPPPDPPDPPWDFDDDPQKTKTWDWWQQAPPQPGTWIWIAIRQQKIWTFDDRDVDGHDTDDIDHPQFAFPDWACPDPDHTIWTWTQHPVNQKIWIFDGDNHRDTHPHTDIDGRGNQPDDDDDDPPDDDDDGDDD

Secondary structure (DSSP, 8-state):
-------S-S--------EEEETTEEEEEEEE--BGGG-PPEEEEE-TTSEEEEEEESSSSEEEEEEEEE-SEEEEEEE--SSSSS-EEEEEETTSSEEEEEPB-SBS-B-SS-EEEE-SS-S------TTS--------